Protein AF-A0A848XQI9-F1 (afdb_monomer_lite)

Sequence (89 aa):
MSGLRRASHLPRTDAQAPRVKICGITRPEDAAFATEAGADYLGLILSPGFARSLTIDQAERVAAAMGSKRVGVMVDPEPAWAVDTAVRL

Radius of gyration: 15.15 Å; chains: 1; bounding box: 30×30×53 Å

Structure (mmCIF, N/CA/C/O backbone):
data_AF-A0A848XQI9-F1
#
_entry.id   AF-A0A848XQI9-F1
#
loop_
_atom_site.group_PDB
_atom_site.id
_atom_site.type_symbol
_atom_site.label_atom_id
_atom_site.label_alt_id
_atom_site.label_comp_id
_atom_site.label_asym_id
_atom_site.label_entity_id
_atom_site.label_seq_id
_atom_site.pdbx_PDB_ins_code
_atom_site.Cartn_x
_atom_site.Cartn_y
_atom_site.Cartn_z
_atom_site.occupancy
_atom_site.B_iso_or_equiv
_atom_site.auth_seq_id
_atom_site.auth_comp_id
_atom_site.auth_asym_id
_atom_site.auth_atom_id
_atom_site.pdbx_PDB_model_num
ATOM 1 N N . MET A 1 1 ? 4.524 0.201 36.738 1.00 42.75 1 MET A N 1
ATOM 2 C CA . MET A 1 1 ? 4.946 0.026 35.332 1.00 42.75 1 MET A CA 1
ATOM 3 C C . MET A 1 1 ? 3.861 0.656 34.477 1.00 42.75 1 MET A C 1
ATOM 5 O O . MET A 1 1 ? 2.726 0.202 34.528 1.00 42.75 1 MET A O 1
ATOM 9 N N . SER A 1 2 ? 4.178 1.814 33.895 1.00 44.28 2 SER A N 1
ATOM 10 C CA . SER A 1 2 ? 3.253 2.746 33.240 1.00 44.28 2 SER A CA 1
ATOM 11 C C . SER A 1 2 ? 2.463 2.043 32.128 1.00 44.28 2 SER A C 1
ATOM 13 O O . SER A 1 2 ? 3.020 1.374 31.272 1.00 44.28 2 SER A O 1
ATOM 15 N N . GLY A 1 3 ? 1.137 2.114 32.107 1.00 47.69 3 GLY A N 1
ATOM 16 C CA . GLY A 1 3 ? 0.408 3.377 32.062 1.00 47.69 3 GLY A CA 1
ATOM 17 C C . GLY A 1 3 ? 0.339 3.956 30.643 1.00 47.69 3 GLY A C 1
ATOM 18 O O . GLY A 1 3 ? -0.190 5.052 30.481 1.00 47.69 3 GLY A O 1
ATOM 19 N N . LEU A 1 4 ? 0.832 3.246 29.616 1.00 48.94 4 LEU A N 1
ATOM 20 C CA . LEU A 1 4 ? 0.498 3.575 28.232 1.00 48.94 4 LEU A CA 1
ATOM 21 C C . LEU A 1 4 ? -0.981 3.238 28.033 1.00 48.94 4 LEU A C 1
ATOM 23 O O . LEU A 1 4 ? -1.360 2.086 27.821 1.00 48.94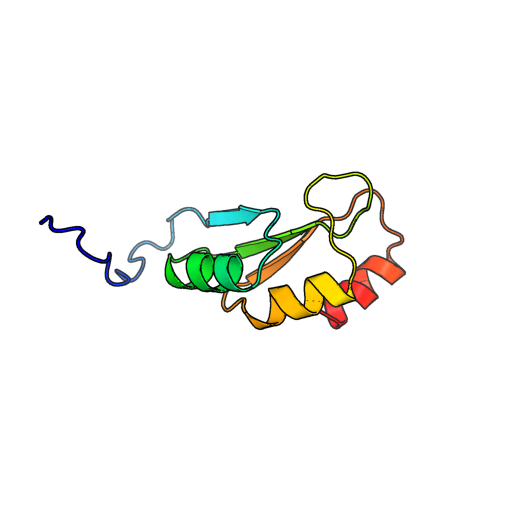 4 LEU A O 1
ATOM 27 N N . ARG A 1 5 ? -1.837 4.249 28.194 1.00 47.69 5 ARG A N 1
ATOM 28 C CA . ARG A 1 5 ? -3.237 4.174 27.788 1.00 47.69 5 ARG A CA 1
ATOM 29 C C . ARG A 1 5 ? -3.219 3.708 26.335 1.00 47.69 5 ARG A C 1
ATOM 31 O O . ARG A 1 5 ? -2.752 4.445 25.472 1.00 47.69 5 ARG A O 1
ATOM 38 N N . ARG A 1 6 ? -3.676 2.477 26.069 1.00 48.69 6 ARG A N 1
ATOM 39 C CA . ARG A 1 6 ? -4.073 2.081 24.717 1.00 48.69 6 ARG A CA 1
ATOM 40 C C . ARG A 1 6 ? -5.054 3.161 24.291 1.00 48.69 6 ARG A C 1
ATOM 42 O O . ARG A 1 6 ? -6.089 3.300 24.945 1.00 48.69 6 ARG A O 1
ATOM 49 N N . ALA A 1 7 ? -4.677 3.983 23.313 1.00 51.25 7 ALA A N 1
ATOM 50 C CA . ALA A 1 7 ? -5.588 4.930 22.698 1.00 51.25 7 ALA A CA 1
ATOM 51 C C . ALA A 1 7 ? -6.694 4.076 22.080 1.00 51.25 7 ALA A C 1
ATOM 53 O O . ALA A 1 7 ? -6.565 3.531 20.990 1.00 51.25 7 ALA A O 1
ATOM 54 N N . SER A 1 8 ? -7.722 3.833 22.881 1.00 51.28 8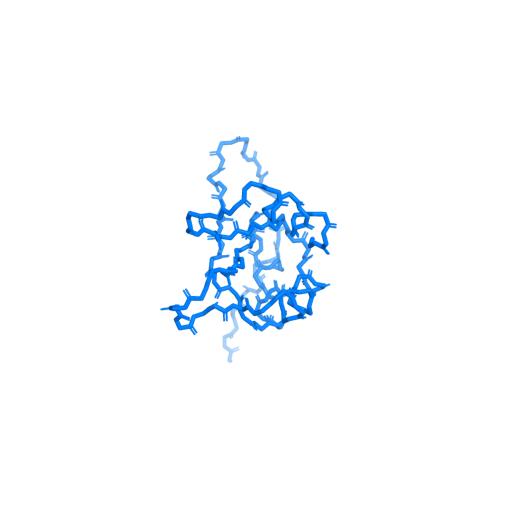 SER A N 1
ATOM 55 C CA . SER A 1 8 ? -8.961 3.207 22.483 1.00 51.28 8 SER A CA 1
ATOM 56 C C . SER A 1 8 ? -9.550 4.179 21.486 1.00 51.28 8 SER A C 1
ATOM 58 O O . SER A 1 8 ? -10.042 5.228 21.880 1.00 51.28 8 SER A O 1
ATOM 60 N N . HIS A 1 9 ? -9.325 3.867 20.211 1.00 59.34 9 HIS A N 1
ATOM 61 C CA . HIS A 1 9 ? -10.020 4.324 19.016 1.00 59.34 9 HIS A CA 1
ATOM 62 C C . HIS A 1 9 ? -11.091 5.391 19.309 1.00 59.34 9 HIS A C 1
ATOM 64 O O . HIS A 1 9 ? -12.282 5.091 19.374 1.00 59.34 9 HIS A O 1
ATOM 70 N N . LEU A 1 10 ? -10.666 6.636 19.556 1.00 52.66 10 LEU A N 1
ATOM 71 C CA . LEU A 1 10 ? -11.608 7.739 19.680 1.00 52.66 10 LEU A CA 1
ATOM 72 C C . LEU A 1 10 ? -12.155 7.965 18.269 1.00 52.66 10 LEU A C 1
ATOM 74 O O . LEU A 1 10 ? -11.353 8.188 17.356 1.00 52.66 10 LEU A O 1
ATOM 78 N N . PRO A 1 11 ? -13.476 7.863 18.050 1.00 54.62 11 PRO A N 1
ATOM 79 C CA . PRO A 1 11 ? -14.043 8.136 16.740 1.00 54.62 11 PRO A CA 1
ATOM 80 C C . PRO A 1 11 ? -13.634 9.551 16.327 1.00 54.62 11 PRO A C 1
ATOM 82 O O . PRO A 1 11 ? -13.777 10.487 17.116 1.00 54.62 11 PRO A O 1
ATOM 85 N N . ARG A 1 12 ? -13.078 9.698 15.116 1.00 65.75 12 ARG A N 1
ATOM 86 C CA . ARG A 1 12 ? -12.703 11.010 14.573 1.00 65.75 12 ARG A CA 1
ATOM 87 C C . ARG A 1 12 ? -13.982 11.839 14.474 1.00 65.75 12 ARG A C 1
ATOM 89 O O . ARG A 1 12 ? -14.858 11.532 13.670 1.00 65.75 12 ARG A O 1
ATOM 96 N N . THR A 1 13 ? -14.127 12.815 15.361 1.00 61.00 13 THR A N 1
ATOM 97 C CA . THR A 1 13 ? -15.337 13.633 15.505 1.00 61.00 13 THR A CA 1
ATOM 98 C C . THR A 1 13 ? -15.365 14.829 14.555 1.00 61.00 13 THR A C 1
ATOM 100 O O . THR A 1 13 ? -16.375 15.526 14.499 1.00 61.00 13 THR A O 1
ATOM 103 N N . ASP A 1 14 ? -14.306 15.064 13.779 1.00 67.06 14 ASP A N 1
ATOM 104 C CA . ASP A 1 14 ? -14.196 16.167 12.833 1.00 67.06 14 ASP A CA 1
ATOM 105 C C . ASP A 1 14 ? -14.087 15.680 11.379 1.00 67.06 14 ASP A C 1
ATOM 107 O O . ASP A 1 14 ? -13.176 14.960 10.974 1.00 67.06 14 ASP A O 1
ATOM 111 N N . ALA A 1 15 ? -14.993 16.163 10.527 1.00 66.19 15 ALA A N 1
ATOM 112 C CA . ALA A 1 15 ? -14.944 15.928 9.081 1.00 66.19 15 ALA A CA 1
ATOM 113 C C . ALA A 1 15 ? -13.703 16.553 8.395 1.00 66.19 15 ALA A C 1
ATOM 115 O O . ALA A 1 15 ? -13.531 16.415 7.185 1.00 66.19 15 ALA A O 1
ATOM 116 N N . GLN A 1 16 ? -12.845 17.248 9.152 1.00 73.69 16 GLN A N 1
ATOM 117 C CA . GLN A 1 16 ? -11.668 17.978 8.680 1.00 73.69 16 GLN A CA 1
ATOM 118 C C . GLN A 1 16 ? -10.328 17.401 9.149 1.00 73.69 16 GLN A C 1
ATOM 120 O O . GLN A 1 16 ? -9.290 17.943 8.758 1.00 73.69 16 GLN A O 1
ATOM 125 N N . ALA A 1 17 ? -10.296 16.313 9.926 1.00 80.50 17 ALA A N 1
ATOM 126 C CA . ALA A 1 17 ? -9.008 15.768 10.328 1.00 80.50 17 ALA A CA 1
ATOM 127 C C . ALA A 1 17 ? -8.209 15.223 9.128 1.00 80.50 17 ALA A C 1
ATOM 129 O O . ALA A 1 17 ? -8.766 14.585 8.226 1.00 80.50 17 ALA A O 1
ATOM 130 N N . PRO A 1 18 ? -6.878 15.428 9.114 1.00 89.81 18 PRO A N 1
ATOM 131 C CA . PRO A 1 18 ? -6.037 14.984 8.015 1.00 89.81 18 PRO A CA 1
ATOM 132 C C . PRO A 1 18 ? -6.020 13.458 7.925 1.00 89.81 18 PRO A C 1
ATOM 134 O O . PRO A 1 18 ? -5.841 12.759 8.926 1.00 89.81 18 PRO A O 1
ATOM 137 N N . ARG A 1 19 ? -6.150 12.940 6.702 1.00 93.94 19 ARG A N 1
ATOM 138 C CA . ARG A 1 19 ? -5.989 11.508 6.434 1.00 93.94 19 ARG A CA 1
ATOM 139 C C . ARG A 1 19 ? -4.511 11.127 6.492 1.00 93.94 19 ARG A C 1
ATOM 141 O O . ARG A 1 19 ? -3.669 11.822 5.926 1.00 93.94 19 ARG A O 1
ATOM 148 N N . VAL A 1 20 ? -4.206 10.012 7.143 1.00 95.75 20 VAL A N 1
ATOM 149 C CA . VAL A 1 20 ? -2.847 9.524 7.384 1.00 95.75 20 VAL A CA 1
ATOM 150 C C . VAL A 1 20 ? -2.572 8.295 6.523 1.00 95.75 20 VAL A C 1
ATOM 152 O O . VAL A 1 20 ? -3.339 7.333 6.517 1.00 95.75 20 VAL A O 1
ATOM 155 N N . LYS A 1 21 ? -1.440 8.315 5.813 1.00 98.06 21 LYS A N 1
ATOM 156 C CA . LYS A 1 21 ? -0.916 7.174 5.056 1.00 98.06 21 LYS A CA 1
ATOM 157 C C . LYS A 1 21 ? 0.416 6.715 5.634 1.00 98.06 21 LYS A C 1
ATOM 159 O O . LYS A 1 21 ? 1.356 7.506 5.668 1.00 98.06 21 LYS A O 1
ATOM 164 N N . ILE A 1 22 ? 0.539 5.431 5.970 1.00 98.44 22 ILE A N 1
ATOM 165 C CA . ILE A 1 22 ? 1.832 4.814 6.306 1.00 98.44 22 ILE A CA 1
ATOM 166 C C . ILE A 1 22 ? 2.349 4.061 5.078 1.00 98.44 22 ILE A C 1
ATOM 168 O O . ILE A 1 22 ? 1.683 3.181 4.540 1.00 98.44 22 ILE A O 1
ATOM 172 N N . CYS A 1 23 ? 3.513 4.455 4.564 1.00 98.25 23 CYS A N 1
ATOM 173 C CA . CYS A 1 23 ? 4.020 3.995 3.268 1.00 98.25 23 CYS A CA 1
ATOM 174 C C . CYS A 1 23 ? 5.192 3.021 3.409 1.00 98.25 23 CYS A C 1
ATOM 176 O O . CYS A 1 23 ? 6.025 3.200 4.296 1.00 98.25 23 CYS A O 1
ATOM 178 N N . GLY A 1 24 ? 5.313 2.078 2.470 1.00 98.31 24 GLY A N 1
ATOM 179 C CA . GLY A 1 24 ? 6.406 1.111 2.385 1.00 98.31 24 GLY A CA 1
ATOM 180 C C . GLY A 1 24 ? 6.326 0.057 3.482 1.00 98.31 24 GLY A C 1
ATOM 181 O O . GLY A 1 24 ? 7.337 -0.227 4.118 1.00 98.31 24 GLY A O 1
ATOM 182 N N . ILE A 1 25 ? 5.122 -0.457 3.742 1.00 98.50 25 ILE A N 1
ATOM 183 C CA . ILE A 1 25 ? 4.916 -1.586 4.652 1.00 98.50 25 ILE A CA 1
ATOM 184 C C . ILE A 1 25 ? 5.376 -2.859 3.943 1.00 98.50 25 ILE A C 1
ATOM 186 O O . ILE A 1 25 ? 4.988 -3.095 2.803 1.00 98.50 25 ILE A O 1
ATOM 190 N N . THR A 1 26 ? 6.198 -3.669 4.607 1.00 98.56 26 THR A N 1
ATOM 191 C CA . THR A 1 26 ? 6.779 -4.894 4.026 1.00 98.56 26 THR A CA 1
ATOM 192 C C . THR A 1 26 ? 6.429 -6.162 4.797 1.00 98.56 26 THR A C 1
ATOM 194 O O . THR A 1 26 ? 6.726 -7.258 4.327 1.00 98.56 26 THR A O 1
ATOM 197 N N . ARG A 1 27 ? 5.795 -6.028 5.969 1.00 98.50 27 ARG A N 1
ATOM 198 C CA . ARG A 1 27 ? 5.476 -7.135 6.874 1.00 98.50 27 ARG A CA 1
ATOM 199 C C . ARG A 1 27 ? 3.990 -7.121 7.252 1.00 98.50 27 ARG A C 1
ATOM 201 O O . ARG A 1 27 ? 3.470 -6.038 7.536 1.00 98.50 27 ARG A O 1
ATOM 208 N N . PRO A 1 28 ? 3.299 -8.276 7.272 1.00 98.50 28 PRO A N 1
ATOM 209 C CA . PRO A 1 28 ? 1.887 -8.346 7.651 1.00 98.50 28 PRO A CA 1
ATOM 210 C C . PRO A 1 28 ? 1.593 -7.795 9.056 1.00 98.50 28 PRO A C 1
ATOM 212 O O . PRO A 1 28 ? 0.582 -7.127 9.255 1.00 98.50 28 PRO A O 1
ATOM 215 N N . GLU A 1 29 ? 2.485 -8.011 10.024 1.00 98.44 29 GLU A N 1
ATOM 216 C CA . GLU A 1 29 ? 2.316 -7.527 11.398 1.00 98.44 29 GLU A CA 1
ATOM 217 C C . GLU A 1 29 ? 2.325 -5.994 11.498 1.00 98.44 29 GLU A C 1
ATOM 219 O O . GLU A 1 29 ? 1.541 -5.422 12.255 1.00 98.44 29 GLU A O 1
ATOM 224 N N . ASP A 1 30 ? 3.140 -5.318 10.683 1.00 98.50 30 ASP A N 1
ATOM 225 C CA . ASP A 1 30 ? 3.167 -3.853 10.627 1.00 98.50 30 ASP A CA 1
ATOM 226 C C . ASP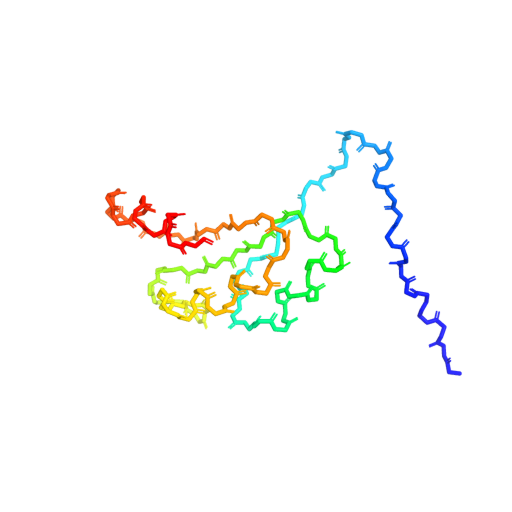 A 1 30 ? 1.905 -3.303 9.956 1.00 98.50 30 ASP A C 1
ATOM 228 O O . ASP A 1 30 ? 1.404 -2.249 10.348 1.00 98.50 30 ASP A O 1
ATOM 232 N N . ALA A 1 31 ? 1.384 -4.012 8.947 1.00 98.38 31 ALA A N 1
ATOM 233 C CA . ALA A 1 31 ? 0.130 -3.663 8.287 1.00 98.38 31 ALA A CA 1
ATOM 234 C C . ALA A 1 31 ? -1.047 -3.717 9.269 1.00 98.38 31 ALA A C 1
ATOM 236 O O . ALA A 1 31 ? -1.780 -2.734 9.393 1.00 98.38 31 ALA A O 1
ATOM 237 N N . ALA A 1 32 ? -1.181 -4.826 10.003 1.00 98.12 32 ALA A N 1
ATOM 238 C CA . ALA A 1 32 ? -2.223 -4.995 11.010 1.00 98.12 32 ALA A CA 1
ATOM 239 C C . ALA A 1 32 ? -2.115 -3.925 12.106 1.00 98.12 32 ALA A C 1
ATOM 241 O O . ALA A 1 32 ? -3.088 -3.224 12.387 1.00 98.12 32 ALA A O 1
ATOM 242 N N . PHE A 1 33 ? -0.910 -3.718 12.648 1.00 98.06 33 PHE A N 1
ATOM 243 C CA . PHE A 1 33 ? -0.676 -2.707 13.676 1.00 98.06 33 PHE A CA 1
ATOM 244 C C . PHE A 1 33 ? -1.022 -1.291 13.195 1.00 98.06 33 PHE A C 1
ATOM 246 O O . PHE A 1 33 ? -1.679 -0.535 13.907 1.00 98.06 33 PHE A O 1
ATOM 253 N N . ALA A 1 34 ? -0.611 -0.914 11.980 1.00 97.69 34 ALA A N 1
ATOM 254 C CA . ALA A 1 34 ? -0.891 0.413 11.441 1.00 97.69 34 ALA A CA 1
ATOM 255 C C . ALA A 1 34 ? -2.393 0.635 11.187 1.00 97.69 34 ALA A C 1
ATOM 257 O O . ALA A 1 34 ? -2.896 1.736 11.423 1.00 97.69 34 ALA A O 1
ATOM 258 N N . THR A 1 35 ? -3.117 -0.402 10.754 1.00 96.25 35 THR A N 1
ATOM 259 C CA . THR A 1 35 ? -4.583 -0.372 10.672 1.00 96.25 35 THR A CA 1
ATOM 260 C C . THR A 1 35 ? -5.210 -0.171 12.052 1.00 96.25 35 THR A C 1
ATOM 262 O O . THR A 1 35 ? -6.025 0.736 12.218 1.00 96.25 35 THR A O 1
ATOM 265 N N . GLU A 1 36 ? -4.811 -0.955 13.055 1.00 96.25 36 GLU A N 1
ATOM 266 C CA . GLU A 1 36 ? -5.326 -0.834 14.428 1.00 96.25 36 GLU A CA 1
ATOM 267 C C . GLU A 1 36 ? -5.033 0.543 15.045 1.00 96.25 36 GLU A C 1
ATOM 269 O O . GLU A 1 36 ? -5.863 1.098 15.770 1.00 96.25 36 GLU A O 1
ATOM 274 N N . ALA A 1 37 ? -3.883 1.130 14.705 1.00 95.19 37 ALA A N 1
ATOM 275 C CA . ALA A 1 37 ? -3.478 2.469 15.120 1.00 95.19 37 ALA A CA 1
ATOM 276 C C . ALA A 1 37 ? -4.263 3.604 14.427 1.00 95.19 37 ALA A C 1
ATOM 278 O O . ALA A 1 37 ? -4.086 4.768 14.789 1.00 95.19 37 ALA A O 1
ATOM 279 N N . GLY A 1 38 ? -5.130 3.291 13.458 1.00 93.94 38 GLY A N 1
ATOM 280 C CA . GLY A 1 38 ? -6.013 4.259 12.804 1.00 93.94 38 GLY A CA 1
ATOM 281 C C . GLY A 1 38 ? -5.456 4.885 11.525 1.00 93.94 38 GLY A C 1
ATOM 282 O O . GLY A 1 38 ? -5.887 5.975 11.151 1.00 93.94 38 GLY A O 1
ATOM 283 N N . ALA A 1 39 ? -4.505 4.238 10.842 1.00 96.31 39 ALA A N 1
ATOM 284 C CA . ALA A 1 39 ? -4.077 4.692 9.521 1.00 96.31 39 ALA A CA 1
ATOM 285 C C . ALA A 1 39 ? -5.236 4.603 8.512 1.00 96.31 39 ALA A C 1
ATOM 287 O O . ALA A 1 39 ? -5.873 3.558 8.369 1.00 96.31 39 ALA A O 1
ATOM 288 N N . ASP A 1 40 ? -5.471 5.673 7.754 1.00 96.69 40 ASP A N 1
ATOM 289 C CA . ASP A 1 40 ? -6.499 5.695 6.709 1.00 96.69 40 ASP A CA 1
ATOM 290 C C . ASP A 1 40 ? -6.051 4.908 5.463 1.00 96.69 40 ASP A C 1
ATOM 292 O O . ASP A 1 40 ? -6.865 4.272 4.785 1.00 96.69 40 ASP A O 1
ATOM 296 N N . TYR A 1 41 ? -4.742 4.936 5.173 1.00 98.44 41 TYR A N 1
ATOM 297 C CA . TYR A 1 41 ? -4.130 4.278 4.020 1.00 98.44 41 TYR A CA 1
ATOM 298 C C . TYR A 1 41 ? -2.823 3.573 4.370 1.00 98.44 41 TYR A C 1
ATOM 300 O O . TYR A 1 41 ? -2.012 4.086 5.144 1.00 98.44 41 TYR A O 1
ATOM 308 N N . LEU A 1 42 ? -2.554 2.462 3.689 1.00 98.69 42 LEU A N 1
ATOM 309 C CA . LEU A 1 42 ? -1.281 1.750 3.752 1.00 98.69 42 LEU A CA 1
ATOM 310 C C . LEU A 1 42 ? -0.685 1.593 2.351 1.00 98.69 42 LEU A C 1
ATOM 312 O O . LEU A 1 42 ? -1.389 1.295 1.388 1.00 98.69 42 LEU A O 1
ATOM 316 N N . GLY A 1 43 ? 0.615 1.867 2.226 1.00 98.62 43 GLY A N 1
ATOM 317 C CA . GLY A 1 43 ? 1.327 1.884 0.949 1.00 98.62 43 GLY A CA 1
ATOM 318 C C . GLY A 1 43 ? 2.261 0.693 0.758 1.00 98.62 43 GLY A C 1
ATOM 319 O O . GLY A 1 43 ? 3.122 0.460 1.606 1.00 98.62 43 GLY A O 1
ATOM 320 N N . LEU A 1 44 ? 2.154 0.029 -0.389 1.00 98.75 44 LEU A N 1
ATOM 321 C CA . LEU A 1 44 ? 3.036 -1.045 -0.852 1.00 98.75 44 LEU A CA 1
ATOM 322 C C . LEU A 1 44 ? 3.885 -0.508 -2.009 1.00 98.75 44 LEU A C 1
ATOM 324 O O . LEU A 1 44 ? 3.340 0.073 -2.944 1.00 98.75 44 LEU A O 1
ATOM 328 N N . ILE A 1 45 ? 5.208 -0.653 -1.946 1.00 98.62 45 ILE A N 1
ATOM 329 C CA . ILE A 1 45 ? 6.096 -0.226 -3.038 1.00 98.62 45 ILE A CA 1
ATOM 330 C C . ILE A 1 45 ? 6.275 -1.412 -3.979 1.00 98.62 45 ILE A C 1
ATOM 332 O O . ILE A 1 45 ? 6.852 -2.419 -3.584 1.00 98.62 45 ILE A O 1
ATOM 336 N N . LEU A 1 46 ? 5.768 -1.291 -5.205 1.00 98.50 46 LEU A N 1
ATOM 337 C CA . LEU A 1 46 ? 5.698 -2.388 -6.178 1.00 98.50 46 LEU A CA 1
ATOM 338 C C . LEU A 1 46 ? 6.714 -2.231 -7.318 1.00 98.50 46 LEU A C 1
ATOM 340 O O . LEU A 1 46 ? 6.883 -3.139 -8.126 1.00 98.50 46 LEU A O 1
ATOM 344 N N . SER A 1 47 ? 7.417 -1.097 -7.377 1.00 97.00 47 SER A N 1
ATOM 345 C CA . SER A 1 47 ? 8.547 -0.907 -8.291 1.00 97.00 47 SER A CA 1
ATOM 346 C C . SER A 1 47 ? 9.847 -1.437 -7.689 1.00 97.00 47 SER A C 1
ATOM 348 O O . SER A 1 47 ? 10.072 -1.241 -6.491 1.00 97.00 47 SER A O 1
ATOM 350 N N . PRO A 1 48 ? 10.727 -2.068 -8.486 1.00 94.62 48 PRO A N 1
ATOM 351 C CA . PRO A 1 48 ? 12.034 -2.535 -8.031 1.00 94.62 48 PRO A CA 1
ATOM 352 C C . PRO A 1 48 ? 12.988 -1.368 -7.722 1.00 94.62 48 PRO A C 1
ATOM 354 O O . PRO A 1 48 ? 12.737 -0.226 -8.099 1.00 9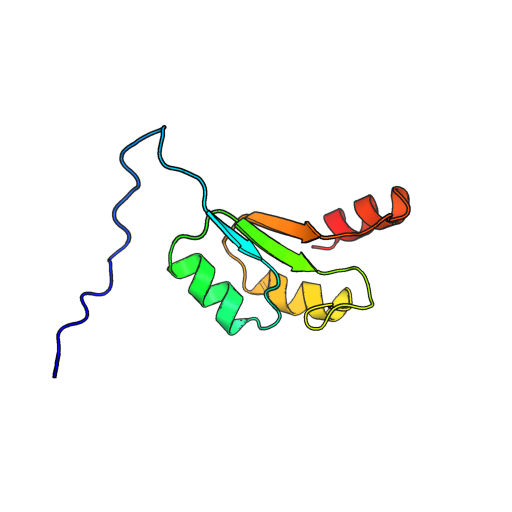4.62 48 PRO A O 1
ATOM 357 N N . GLY A 1 49 ? 14.108 -1.663 -7.053 1.00 95.19 49 GLY A N 1
ATOM 358 C CA . GLY A 1 49 ? 15.192 -0.696 -6.823 1.00 95.19 49 GLY A CA 1
ATOM 359 C C . GLY A 1 49 ? 15.117 0.088 -5.509 1.00 95.19 49 GLY A C 1
ATOM 360 O O . GLY A 1 49 ? 16.001 0.898 -5.239 1.00 95.19 49 GLY A O 1
ATOM 361 N N . PHE A 1 50 ? 14.121 -0.174 -4.657 1.00 96.25 50 PHE A N 1
ATOM 362 C CA . PHE A 1 50 ? 14.005 0.442 -3.335 1.00 96.25 50 PHE A CA 1
ATOM 363 C C . PHE A 1 50 ? 14.153 -0.601 -2.225 1.00 96.25 50 PHE A C 1
ATOM 365 O O . PHE A 1 50 ? 13.724 -1.744 -2.354 1.00 96.25 50 PHE A O 1
ATOM 372 N N . ALA A 1 51 ? 14.687 -0.189 -1.072 1.00 97.56 51 ALA A N 1
ATOM 373 C CA . ALA A 1 51 ? 14.887 -1.078 0.081 1.00 97.56 51 ALA A CA 1
ATOM 374 C C . ALA A 1 51 ? 13.590 -1.725 0.615 1.00 97.56 51 ALA A C 1
ATOM 376 O O . ALA A 1 51 ? 13.645 -2.705 1.348 1.00 97.56 51 ALA A O 1
ATOM 377 N N . ARG A 1 52 ? 12.424 -1.158 0.274 1.00 98.44 52 ARG A N 1
ATOM 378 C CA . ARG A 1 52 ? 11.094 -1.622 0.704 1.00 98.44 52 ARG A CA 1
ATOM 379 C C . ARG A 1 52 ? 10.215 -2.074 -0.469 1.00 98.44 52 ARG A C 1
ATOM 381 O O . ARG A 1 52 ? 8.997 -2.124 -0.321 1.00 98.44 52 ARG A O 1
ATOM 388 N N . SER A 1 53 ? 10.824 -2.350 -1.624 1.00 98.50 53 SER A N 1
ATOM 389 C CA . SER A 1 53 ? 10.146 -2.933 -2.783 1.00 98.50 53 SER A CA 1
ATOM 390 C C . SER A 1 53 ? 9.658 -4.347 -2.475 1.00 98.50 53 SER A C 1
ATOM 392 O O . SER A 1 53 ? 10.379 -5.133 -1.861 1.00 98.50 53 SER A O 1
ATOM 394 N N . LEU A 1 54 ? 8.455 -4.674 -2.936 1.00 98.44 54 LEU A N 1
ATOM 395 C CA . LEU A 1 54 ? 7.850 -5.996 -2.831 1.00 98.44 54 LEU A CA 1
ATOM 396 C C . LEU A 1 54 ? 7.550 -6.549 -4.223 1.00 98.44 54 LEU A C 1
ATOM 398 O O . LEU A 1 54 ? 7.148 -5.811 -5.123 1.00 98.44 54 LEU A O 1
ATOM 402 N N . THR A 1 55 ? 7.686 -7.864 -4.383 1.00 97.38 55 THR A N 1
ATOM 403 C CA . THR A 1 55 ? 7.032 -8.580 -5.484 1.00 97.38 55 THR A CA 1
ATOM 404 C C . THR A 1 55 ? 5.516 -8.579 -5.277 1.00 97.38 55 THR A C 1
ATOM 406 O O . THR A 1 55 ? 5.044 -8.380 -4.155 1.00 97.38 55 THR A O 1
ATOM 409 N N . ILE A 1 56 ? 4.731 -8.844 -6.327 1.00 97.25 56 ILE A N 1
ATOM 410 C CA . ILE A 1 56 ? 3.266 -8.889 -6.181 1.00 97.25 56 ILE A CA 1
ATOM 411 C C . ILE A 1 56 ? 2.836 -9.963 -5.172 1.00 97.25 56 ILE A C 1
ATOM 413 O O . ILE A 1 56 ? 2.031 -9.678 -4.293 1.00 97.25 56 ILE A O 1
ATOM 417 N N . ASP A 1 57 ? 3.447 -11.146 -5.194 1.00 97.44 57 ASP A N 1
ATOM 418 C CA . ASP A 1 57 ? 3.103 -12.212 -4.244 1.00 97.44 57 ASP A CA 1
ATOM 419 C C . ASP A 1 57 ? 3.455 -11.836 -2.792 1.00 97.44 57 ASP A C 1
ATOM 421 O O . ASP A 1 57 ? 2.776 -12.233 -1.844 1.00 97.44 57 ASP A O 1
ATOM 425 N N . GLN A 1 58 ? 4.539 -11.078 -2.584 1.00 98.00 58 GLN A N 1
ATOM 426 C CA . GLN A 1 58 ? 4.854 -10.513 -1.269 1.00 98.00 58 GLN A CA 1
ATOM 427 C C . GLN A 1 58 ? 3.814 -9.464 -0.863 1.00 98.00 58 GLN A C 1
ATOM 429 O O . GLN A 1 58 ? 3.352 -9.475 0.277 1.00 98.00 58 GLN A O 1
ATOM 434 N N . ALA A 1 59 ? 3.430 -8.588 -1.791 1.00 98.38 59 ALA A N 1
ATOM 435 C CA . ALA A 1 59 ? 2.429 -7.555 -1.576 1.00 98.38 59 ALA A CA 1
ATOM 436 C C . ALA A 1 59 ? 1.056 -8.143 -1.216 1.00 98.38 59 ALA A C 1
ATOM 438 O O . ALA A 1 59 ? 0.446 -7.651 -0.274 1.00 98.38 59 ALA A O 1
ATOM 439 N N . GLU A 1 60 ? 0.614 -9.227 -1.861 1.00 98.06 60 GLU A N 1
ATOM 440 C CA . GLU A 1 60 ? -0.635 -9.939 -1.535 1.00 98.06 60 GLU A CA 1
ATOM 441 C C . GLU A 1 60 ? -0.639 -10.442 -0.083 1.00 98.06 60 GLU A C 1
ATOM 443 O O . GLU A 1 60 ? -1.608 -10.236 0.651 1.00 98.06 60 GLU A O 1
ATOM 448 N N . ARG A 1 61 ? 0.477 -11.027 0.380 1.00 98.06 61 ARG A N 1
ATOM 449 C CA . ARG A 1 61 ? 0.609 -11.493 1.773 1.00 98.06 61 ARG A CA 1
ATOM 450 C C . ARG A 1 61 ? 0.515 -10.357 2.787 1.00 98.06 61 ARG A C 1
ATOM 452 O O . ARG A 1 61 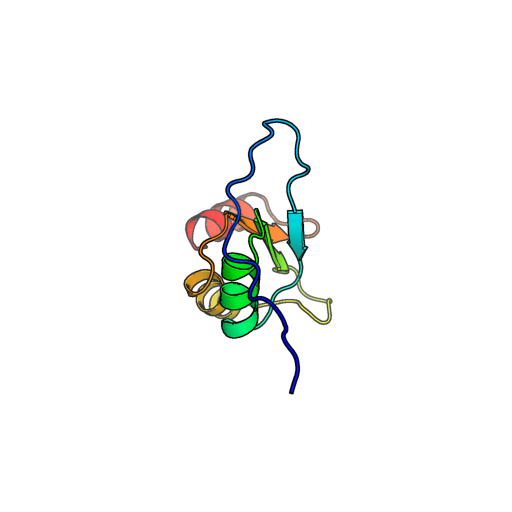? -0.087 -10.531 3.841 1.00 98.06 61 ARG A O 1
ATOM 459 N N . VAL A 1 62 ? 1.109 -9.203 2.486 1.00 98.50 62 VAL A N 1
ATOM 460 C CA . VAL A 1 62 ? 1.042 -8.024 3.364 1.00 98.50 62 VAL A CA 1
ATOM 461 C C . VAL A 1 62 ? -0.350 -7.380 3.297 1.00 98.50 62 VAL A C 1
ATOM 463 O O . VAL A 1 62 ? -0.910 -7.024 4.332 1.00 98.50 62 VAL A O 1
ATOM 466 N N . ALA A 1 63 ? -0.936 -7.272 2.102 1.00 97.94 63 ALA A N 1
ATOM 467 C CA . ALA A 1 63 ? -2.258 -6.696 1.857 1.00 97.94 63 ALA A CA 1
ATOM 468 C C . ALA A 1 63 ? -3.381 -7.465 2.564 1.00 97.94 63 ALA A C 1
ATOM 470 O O . ALA A 1 63 ? -4.334 -6.845 3.041 1.00 97.94 63 ALA A O 1
ATOM 471 N N . ALA A 1 64 ? -3.247 -8.788 2.697 1.00 97.75 64 ALA A N 1
ATOM 472 C CA . ALA A 1 64 ? -4.186 -9.634 3.432 1.00 97.75 64 ALA A CA 1
ATOM 473 C C . ALA A 1 64 ? -4.338 -9.237 4.914 1.00 97.75 64 ALA A C 1
ATOM 475 O O . ALA A 1 64 ? -5.393 -9.467 5.498 1.00 97.75 64 ALA A O 1
ATOM 476 N N . ALA A 1 65 ? -3.319 -8.607 5.511 1.00 97.75 65 ALA A N 1
ATOM 477 C CA . ALA A 1 65 ? -3.360 -8.102 6.884 1.00 97.75 65 ALA A CA 1
ATOM 478 C C . ALA A 1 65 ? -3.801 -6.627 6.993 1.00 97.75 65 ALA A C 1
ATOM 480 O O . ALA A 1 65 ? -3.916 -6.099 8.097 1.00 97.75 65 ALA A O 1
ATOM 481 N N . MET A 1 66 ? -4.047 -5.940 5.870 1.00 97.44 66 MET A N 1
ATOM 482 C CA . MET A 1 66 ? -4.493 -4.543 5.860 1.00 97.44 66 MET A CA 1
ATOM 483 C C . MET A 1 66 ? -6.015 -4.451 5.993 1.00 97.44 66 MET A C 1
ATOM 485 O O . MET A 1 66 ? -6.737 -4.910 5.105 1.00 97.44 66 MET A O 1
ATOM 489 N N . GLY A 1 67 ? -6.494 -3.775 7.041 1.00 95.62 67 GLY A N 1
ATOM 490 C CA . GLY A 1 67 ? -7.896 -3.334 7.136 1.00 95.62 67 GLY A CA 1
ATOM 491 C C . GLY A 1 67 ? -8.125 -1.899 6.639 1.00 95.62 67 GLY A C 1
ATOM 492 O O . GLY A 1 67 ? -9.264 -1.490 6.433 1.00 95.62 67 GLY A O 1
ATOM 493 N N . SER A 1 68 ? -7.051 -1.135 6.420 1.00 95.94 68 SER A N 1
ATOM 494 C CA . SER A 1 68 ? -7.083 0.215 5.837 1.00 95.94 68 SER A CA 1
ATOM 495 C C . SER A 1 68 ? -7.080 0.177 4.304 1.00 95.94 68 SER A C 1
ATOM 497 O O . SER A 1 68 ? -6.785 -0.849 3.689 1.00 95.94 68 SER A O 1
ATOM 499 N N . LYS A 1 69 ? -7.341 1.321 3.654 1.00 97.75 69 LYS A N 1
ATOM 500 C CA . LYS A 1 69 ? -7.290 1.415 2.186 1.00 97.75 69 LYS A CA 1
ATOM 501 C C . LYS A 1 69 ? -5.867 1.177 1.670 1.00 97.75 69 LYS A C 1
ATOM 503 O O . LYS A 1 69 ? -4.904 1.752 2.177 1.00 97.75 69 LYS A O 1
ATOM 508 N N . ARG A 1 70 ? -5.738 0.359 0.630 1.00 98.12 70 ARG A N 1
ATOM 509 C CA . ARG A 1 70 ? -4.454 -0.048 0.042 1.00 98.12 70 ARG A CA 1
ATOM 510 C C . ARG A 1 70 ? -4.015 0.949 -1.031 1.00 98.12 70 ARG A C 1
ATOM 512 O O . ARG A 1 70 ? -4.849 1.503 -1.743 1.00 98.12 70 ARG A O 1
ATOM 519 N N . VAL A 1 71 ? -2.710 1.196 -1.140 1.00 98.56 71 VAL A N 1
ATOM 520 C CA . VAL A 1 71 ? -2.116 2.062 -2.171 1.00 98.56 71 VAL A CA 1
ATOM 521 C C . VAL A 1 71 ? -0.871 1.398 -2.756 1.00 98.56 71 VAL A C 1
ATOM 523 O O . VAL A 1 71 ? 0.120 1.219 -2.047 1.00 98.56 71 VAL A O 1
ATOM 526 N N . GLY A 1 72 ? -0.891 1.092 -4.054 1.00 98.12 72 GLY A N 1
ATOM 527 C CA . GLY A 1 72 ? 0.296 0.668 -4.801 1.00 98.12 72 GLY A CA 1
ATOM 528 C C . GLY A 1 72 ? 1.143 1.870 -5.224 1.00 98.12 72 GLY A C 1
ATOM 529 O O . GLY A 1 72 ? 0.636 2.800 -5.847 1.00 98.12 72 GLY A O 1
ATOM 530 N N . VAL A 1 73 ? 2.429 1.873 -4.870 1.00 98.38 73 VAL A N 1
ATOM 531 C CA . VAL A 1 73 ? 3.407 2.880 -5.303 1.00 98.38 73 VAL A CA 1
ATOM 532 C C . VAL A 1 73 ? 4.238 2.294 -6.433 1.00 98.38 73 VAL A C 1
ATOM 534 O O . VAL A 1 73 ? 4.912 1.277 -6.254 1.00 98.38 73 VAL A O 1
ATOM 537 N N . MET A 1 74 ? 4.173 2.959 -7.581 1.00 97.94 74 MET A N 1
ATOM 538 C CA . MET A 1 74 ? 4.761 2.530 -8.841 1.00 97.94 74 MET A CA 1
ATOM 539 C C . MET A 1 74 ? 5.469 3.729 -9.485 1.00 97.94 74 MET A C 1
ATOM 541 O O . MET A 1 74 ? 4.938 4.837 -9.456 1.00 97.94 74 MET A O 1
ATOM 545 N N . VAL A 1 75 ? 6.659 3.517 -10.034 1.00 97.88 75 VAL A N 1
ATOM 546 C CA . VAL A 1 75 ? 7.434 4.490 -10.813 1.00 97.88 75 VAL A CA 1
ATOM 547 C C . VAL A 1 75 ? 7.353 4.066 -12.270 1.00 97.88 75 VAL A C 1
ATOM 549 O O . VAL A 1 75 ? 7.699 2.926 -12.574 1.00 97.88 75 VAL A O 1
ATOM 552 N N . ASP A 1 76 ? 6.845 4.962 -13.117 1.00 97.31 76 ASP A N 1
ATOM 553 C CA . ASP A 1 76 ? 6.653 4.772 -14.560 1.00 97.31 76 ASP A CA 1
ATOM 554 C C . ASP A 1 76 ? 6.115 3.377 -14.950 1.00 97.31 76 ASP A C 1
ATOM 556 O O . ASP A 1 76 ? 6.721 2.686 -15.772 1.00 97.31 76 ASP A O 1
ATOM 560 N N . PRO A 1 77 ? 5.003 2.909 -14.341 1.00 97.06 77 PRO A N 1
ATOM 561 C CA . PRO A 1 77 ? 4.452 1.608 -14.680 1.00 97.06 77 PRO A CA 1
ATOM 562 C C . PRO A 1 77 ? 3.833 1.620 -16.075 1.00 97.06 77 PRO A C 1
ATOM 564 O O . PRO A 1 77 ? 3.235 2.611 -16.498 1.00 97.06 77 PRO A O 1
ATOM 567 N N . GLU A 1 78 ? 3.843 0.460 -16.725 1.00 97.88 78 GLU A N 1
ATOM 568 C CA . GLU A 1 78 ? 2.936 0.228 -17.842 1.00 97.88 78 GLU A CA 1
ATOM 569 C C . GLU A 1 78 ? 1.480 0.304 -17.334 1.00 97.88 78 GLU A C 1
ATOM 571 O O . GLU A 1 78 ? 1.150 -0.384 -16.357 1.00 97.88 78 GLU A O 1
ATOM 576 N N . PRO A 1 79 ? 0.584 1.103 -17.951 1.00 98.00 79 PRO A N 1
ATOM 577 C CA . PRO A 1 79 ? -0.772 1.304 -17.436 1.00 98.00 79 PRO A CA 1
ATOM 578 C C . PRO A 1 79 ? -1.568 0.009 -17.254 1.00 98.00 79 PRO A C 1
ATOM 580 O O . PRO A 1 79 ? -2.270 -0.140 -16.255 1.00 98.00 79 PRO A O 1
ATOM 583 N N . ALA A 1 80 ? -1.428 -0.948 -18.177 1.00 97.94 80 ALA A N 1
ATOM 584 C CA . ALA A 1 80 ? -2.090 -2.248 -18.071 1.00 97.94 80 ALA A CA 1
ATOM 585 C C . ALA A 1 80 ? -1.627 -3.020 -16.825 1.00 97.94 80 ALA A C 1
ATOM 587 O O . ALA A 1 80 ? -2.449 -3.502 -16.050 1.00 97.94 80 ALA A O 1
ATOM 588 N N . TRP A 1 81 ? -0.317 -3.041 -16.566 1.00 96.50 81 TRP A N 1
ATOM 589 C CA . TRP A 1 81 ? 0.236 -3.687 -15.376 1.00 96.50 81 TRP A CA 1
ATOM 590 C C . TRP A 1 81 ? -0.242 -3.023 -14.079 1.00 96.50 81 TRP A C 1
ATOM 592 O O . TRP A 1 81 ? -0.531 -3.717 -13.103 1.00 96.50 81 TRP A O 1
ATOM 602 N N . ALA A 1 82 ? -0.366 -1.692 -14.062 1.00 97.12 82 ALA A N 1
ATOM 603 C CA . ALA A 1 82 ? -0.881 -0.960 -12.907 1.00 97.12 82 ALA A CA 1
ATOM 604 C C . ALA A 1 82 ? -2.341 -1.327 -12.589 1.00 97.12 82 ALA A C 1
ATOM 606 O O . ALA A 1 82 ? -2.684 -1.515 -11.420 1.00 97.12 82 ALA A O 1
ATOM 607 N N . VAL A 1 83 ? -3.187 -1.461 -13.618 1.00 97.88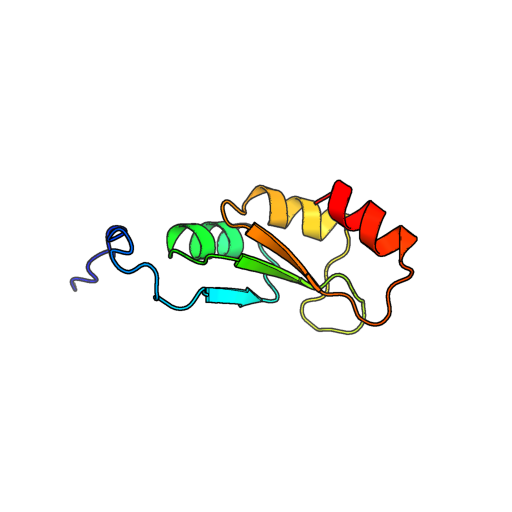 83 VAL A N 1
ATOM 608 C CA . VAL A 1 83 ? -4.590 -1.879 -13.468 1.00 97.88 83 VAL A CA 1
ATOM 609 C C . VAL A 1 83 ? -4.678 -3.327 -12.990 1.00 97.88 83 VAL A C 1
ATOM 611 O O . VAL A 1 83 ? -5.341 -3.584 -11.987 1.00 97.88 83 VAL A O 1
ATOM 614 N N . ASP A 1 84 ? -3.966 -4.253 -13.634 1.00 97.50 84 ASP A N 1
ATOM 615 C CA . ASP A 1 84 ? -3.970 -5.672 -13.254 1.00 97.50 84 ASP A CA 1
ATOM 616 C C . ASP A 1 84 ? -3.502 -5.866 -11.807 1.00 97.50 84 ASP A C 1
ATOM 618 O O . ASP A 1 84 ? -4.094 -6.614 -11.028 1.00 97.50 84 ASP A O 1
ATOM 622 N N . THR A 1 85 ? -2.460 -5.133 -11.416 1.00 96.94 85 THR A N 1
ATOM 623 C CA . THR A 1 85 ? -1.938 -5.139 -10.049 1.00 96.94 85 THR A CA 1
ATOM 624 C C . THR A 1 85 ? -2.954 -4.596 -9.044 1.00 96.94 85 THR A C 1
ATOM 626 O O . THR A 1 85 ? -3.082 -5.148 -7.954 1.00 96.94 85 THR A O 1
ATOM 629 N N . ALA A 1 86 ? -3.705 -3.550 -9.400 1.00 95.88 86 ALA A N 1
ATOM 630 C CA . ALA A 1 86 ? -4.749 -2.989 -8.544 1.00 95.88 86 ALA A CA 1
ATOM 631 C C . ALA A 1 86 ? -5.964 -3.917 -8.376 1.00 95.88 86 ALA A C 1
ATOM 633 O O . ALA A 1 86 ? -6.656 -3.816 -7.372 1.00 95.88 86 ALA A O 1
ATOM 634 N N . VAL A 1 87 ? -6.230 -4.814 -9.331 1.00 95.81 87 VAL A N 1
ATOM 635 C CA . VAL A 1 87 ? -7.288 -5.833 -9.206 1.00 95.81 87 VAL A CA 1
ATOM 636 C C . VAL A 1 87 ? -6.854 -6.983 -8.293 1.00 95.81 87 VAL A C 1
ATOM 638 O O . VAL A 1 87 ? -7.687 -7.570 -7.605 1.00 95.81 87 VAL A O 1
ATOM 641 N N . ARG A 1 88 ? -5.558 -7.316 -8.283 1.00 93.81 88 ARG A N 1
ATOM 642 C CA . ARG A 1 88 ? -5.002 -8.397 -7.453 1.00 93.81 88 ARG A CA 1
ATOM 643 C C . ARG A 1 88 ? -4.897 -8.043 -5.967 1.00 93.81 88 ARG A C 1
ATOM 645 O O . ARG A 1 88 ? -4.973 -8.945 -5.135 1.00 93.81 88 ARG A O 1
ATOM 652 N N . LEU A 1 89 ? -4.669 -6.768 -5.646 1.00 92.50 89 LEU A N 1
ATOM 653 C CA . LEU A 1 89 ? -4.380 -6.276 -4.292 1.00 92.50 89 LEU A CA 1
ATOM 654 C C . LEU A 1 89 ? -5.580 -5.613 -3.630 1.00 92.50 89 LEU A C 1
ATOM 656 O O . LEU A 1 89 ? -5.667 -5.758 -2.392 1.00 92.50 89 LEU A O 1
#

pLDDT: mean 89.5, std 16.67, range [42.75, 98.75]

Secondary structure (DSSP, 8-state):
--------------TTPPP-EEE---SHHHHHHHHHTT-SEEEEE-SSSSTTB--HHHHHHHHTT--SEEEEE-SS--HHHHHHHHHH-

Foldseek 3Di:
DDDPPPPPCDPPPDPPDDAAEDELDQDLVVQLVCVSVPHQEYYAECEPDDPSHDDLVSVLNNVVSHPHHYHYHDDPDDPVVVVVSVVSD